Protein AF-A0AAU8LW81-F1 (afdb_monomer_lite)

Structure (mmCIF, N/CA/C/O backbone):
data_AF-A0AAU8LW81-F1
#
_entry.id   AF-A0AAU8LW81-F1
#
loop_
_atom_site.group_PDB
_atom_site.id
_atom_site.type_symbol
_atom_site.label_atom_id
_atom_site.label_alt_id
_atom_site.label_comp_id
_atom_site.label_asym_id
_atom_site.label_entity_id
_atom_site.label_seq_id
_atom_site.pdbx_PDB_ins_code
_atom_site.Cartn_x
_atom_site.Cartn_y
_atom_site.Cartn_z
_atom_site.occupancy
_atom_site.B_iso_or_equiv
_atom_site.auth_seq_id
_atom_site.auth_comp_id
_atom_site.auth_asym_id
_atom_site.auth_atom_id
_atom_site.pdbx_PDB_model_num
ATOM 1 N N . MET A 1 1 ? -68.238 6.852 12.582 1.00 59.78 1 MET A N 1
ATOM 2 C CA . MET A 1 1 ? -67.227 6.051 11.843 1.00 59.78 1 MET A CA 1
ATOM 3 C C . MET A 1 1 ? -66.221 6.887 11.043 1.00 59.78 1 MET A C 1
ATOM 5 O O . MET A 1 1 ? -65.033 6.711 11.274 1.00 59.78 1 MET A O 1
ATOM 9 N N . LYS A 1 2 ? -66.627 7.836 10.177 1.00 61.97 2 LYS A N 1
ATOM 10 C CA . LYS A 1 2 ? -65.689 8.647 9.354 1.00 61.97 2 LYS A CA 1
ATOM 11 C C . LYS A 1 2 ? -64.589 9.392 10.145 1.00 61.97 2 LYS A C 1
ATOM 13 O O . LYS A 1 2 ? -63.449 9.442 9.698 1.00 61.97 2 LYS A O 1
ATOM 18 N N . GLY A 1 3 ? -64.903 9.930 11.328 1.00 69.06 3 GLY A N 1
ATOM 19 C CA . GLY A 1 3 ? -63.935 10.670 12.156 1.00 69.06 3 GLY A CA 1
ATOM 20 C C . GLY A 1 3 ? -62.841 9.807 12.800 1.00 69.06 3 GLY A C 1
ATOM 21 O O . GLY A 1 3 ? -61.704 10.253 12.914 1.00 69.06 3 GLY A O 1
ATOM 22 N N . ILE A 1 4 ? -63.159 8.562 13.169 1.00 73.50 4 ILE A N 1
ATOM 23 C CA . ILE A 1 4 ? -62.201 7.611 13.764 1.00 73.50 4 ILE A CA 1
ATOM 24 C C . ILE A 1 4 ? -61.211 7.143 12.693 1.00 73.50 4 ILE A C 1
ATOM 26 O O . ILE A 1 4 ? -60.004 7.183 12.904 1.00 73.50 4 ILE A O 1
ATOM 30 N N . MET A 1 5 ? -61.716 6.815 11.504 1.00 71.75 5 MET A N 1
ATOM 31 C CA . MET A 1 5 ? -60.902 6.361 10.373 1.00 71.75 5 MET A CA 1
ATOM 32 C C . MET A 1 5 ? -59.905 7.434 9.901 1.00 71.75 5 MET A C 1
ATOM 34 O O . MET A 1 5 ? -58.761 7.125 9.584 1.00 71.75 5 MET A O 1
ATOM 38 N N . ARG A 1 6 ? -60.299 8.716 9.952 1.00 70.69 6 ARG A N 1
ATOM 39 C CA . ARG A 1 6 ? -59.414 9.851 9.641 1.00 70.69 6 ARG A CA 1
ATOM 40 C C . ARG A 1 6 ? -58.292 10.025 10.672 1.00 70.69 6 ARG A C 1
ATOM 42 O O . ARG A 1 6 ? -57.177 10.353 10.291 1.00 70.69 6 ARG A O 1
ATOM 49 N N . ARG A 1 7 ? -58.561 9.781 11.961 1.00 73.44 7 ARG A N 1
ATOM 50 C CA . ARG A 1 7 ? -57.539 9.848 13.025 1.00 73.44 7 ARG A CA 1
ATOM 51 C C . ARG A 1 7 ? -56.536 8.698 12.931 1.00 73.44 7 ARG A C 1
ATOM 53 O O . ARG A 1 7 ? -55.345 8.937 13.089 1.00 73.44 7 ARG A O 1
ATOM 60 N N . VAL A 1 8 ? -57.004 7.490 12.609 1.00 75.69 8 VAL A N 1
ATOM 61 C CA . VAL A 1 8 ? -56.139 6.318 12.387 1.00 75.69 8 VAL A CA 1
ATOM 62 C C . VAL A 1 8 ? -55.215 6.535 11.186 1.00 75.69 8 VAL A C 1
ATOM 64 O O . VAL A 1 8 ? -54.018 6.288 11.291 1.00 75.69 8 VAL A O 1
ATOM 67 N N . ALA A 1 9 ? -55.734 7.077 10.079 1.00 72.06 9 ALA A N 1
ATOM 68 C CA . ALA A 1 9 ? -54.925 7.372 8.895 1.00 72.06 9 ALA A CA 1
ATOM 69 C C . ALA A 1 9 ? -53.824 8.415 9.168 1.00 72.06 9 ALA A C 1
ATOM 71 O O . ALA A 1 9 ? -52.691 8.245 8.726 1.00 72.06 9 ALA A O 1
ATOM 72 N N . VAL A 1 10 ? -54.133 9.468 9.934 1.00 75.62 10 VAL A N 1
ATOM 73 C CA . VAL A 1 10 ? -53.150 10.500 10.310 1.00 75.62 10 VAL A CA 1
ATOM 74 C C . VAL A 1 10 ? -52.073 9.930 11.238 1.00 75.62 10 VAL A C 1
ATOM 76 O O . VAL A 1 10 ? -50.896 10.205 11.030 1.00 75.62 10 VAL A O 1
ATOM 79 N N . MET A 1 11 ? -52.444 9.091 12.213 1.00 74.88 11 MET A N 1
ATOM 80 C CA . MET A 1 11 ? -51.468 8.428 13.088 1.00 74.88 11 MET A CA 1
ATOM 81 C C . MET A 1 11 ? -50.553 7.468 12.322 1.00 74.88 11 MET A C 1
ATOM 83 O O . MET A 1 11 ? -49.348 7.491 12.541 1.00 74.88 11 MET A O 1
ATOM 87 N N . ALA A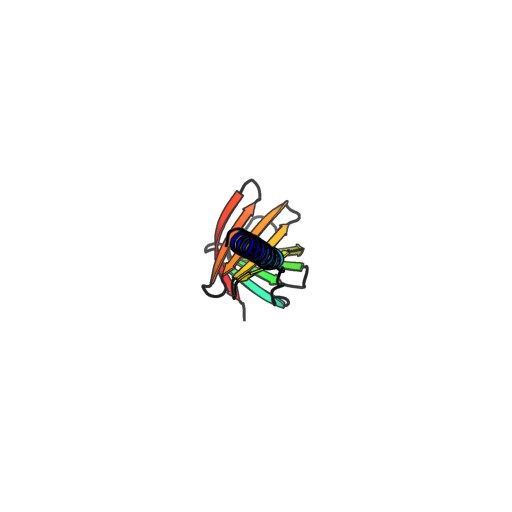 1 12 ? -51.096 6.665 11.401 1.00 74.62 12 ALA A N 1
ATOM 88 C CA . ALA A 1 12 ? -50.296 5.752 10.583 1.00 74.62 12 ALA A CA 1
ATOM 89 C C . ALA A 1 12 ? -49.288 6.506 9.697 1.00 74.62 12 ALA A C 1
ATOM 91 O O . ALA A 1 12 ? -48.141 6.088 9.566 1.00 74.62 12 ALA A O 1
ATOM 92 N N . MET A 1 13 ? -49.692 7.651 9.141 1.00 72.94 13 MET A N 1
ATOM 93 C CA . MET A 1 13 ? -48.827 8.497 8.316 1.00 72.94 13 MET A CA 1
ATOM 94 C C . MET A 1 13 ? -47.715 9.174 9.136 1.00 72.94 13 MET A C 1
ATOM 96 O O . MET A 1 13 ? -46.573 9.221 8.691 1.00 72.94 13 MET A O 1
ATOM 100 N N . LEU A 1 14 ? -48.020 9.634 10.356 1.00 68.56 14 LEU A N 1
ATOM 101 C CA . LEU A 1 14 ? -47.020 10.144 11.305 1.00 68.56 14 LEU A CA 1
ATOM 102 C C . LEU A 1 14 ? -46.025 9.058 11.731 1.00 68.56 14 LEU A C 1
ATOM 104 O O . LEU A 1 14 ? -44.830 9.328 11.796 1.00 68.56 14 LEU A O 1
ATOM 108 N N . LEU A 1 15 ? -46.493 7.828 11.965 1.00 68.88 15 LEU A N 1
ATOM 109 C CA . LEU A 1 15 ? -45.623 6.698 12.298 1.00 68.88 15 LEU A CA 1
ATOM 110 C C . LEU A 1 15 ? -44.657 6.371 11.148 1.00 68.88 15 LEU A C 1
ATOM 112 O O . LEU A 1 15 ? -43.467 6.192 11.384 1.00 68.88 15 LEU A O 1
ATOM 116 N N . LEU A 1 16 ? -45.154 6.365 9.905 1.00 67.62 16 LEU A N 1
ATOM 117 C CA . LEU A 1 16 ? -44.337 6.153 8.705 1.00 67.62 16 LEU A CA 1
ATOM 118 C C . LEU A 1 16 ? -43.263 7.244 8.548 1.00 67.62 16 LEU A C 1
ATOM 120 O O . LEU A 1 16 ? -42.100 6.921 8.312 1.00 67.62 16 LEU A O 1
ATOM 124 N N . LEU A 1 17 ? -43.626 8.514 8.760 1.00 62.06 17 LEU A N 1
ATOM 125 C CA . LEU A 1 17 ? -42.694 9.649 8.707 1.00 62.06 17 LEU A CA 1
ATOM 126 C C . LEU A 1 17 ? -41.608 9.583 9.796 1.00 62.06 17 LEU A C 1
ATOM 128 O O . LEU A 1 17 ? -40.458 9.937 9.534 1.00 62.06 17 LEU A O 1
ATOM 132 N N . LEU A 1 18 ? -41.941 9.108 11.005 1.00 60.03 18 LEU A N 1
ATOM 133 C CA . LEU A 1 18 ? -40.940 8.883 12.054 1.00 60.03 18 LEU A CA 1
ATOM 134 C C . LEU A 1 18 ? -39.973 7.752 11.677 1.00 60.03 18 LEU A C 1
ATOM 136 O O . LEU A 1 18 ? -38.767 7.910 11.849 1.00 60.03 18 LEU A O 1
ATOM 140 N N . THR A 1 19 ? -40.471 6.640 11.125 1.00 59.59 19 THR A N 1
ATOM 141 C CA . THR A 1 19 ? -39.606 5.509 10.746 1.00 59.59 19 THR A CA 1
ATOM 142 C C . THR A 1 19 ? -38.625 5.854 9.627 1.00 59.59 19 THR A C 1
ATOM 144 O O . THR A 1 19 ? -37.477 5.425 9.679 1.00 59.59 19 THR A O 1
ATOM 147 N N . THR A 1 20 ? -39.021 6.678 8.652 1.00 57.53 20 THR A N 1
ATOM 148 C CA . THR A 1 20 ? -38.118 7.103 7.571 1.00 57.53 20 THR A CA 1
ATOM 149 C C . THR A 1 20 ? -36.981 7.994 8.064 1.00 57.53 20 THR A C 1
ATOM 151 O O . THR A 1 20 ? -35.873 7.892 7.548 1.00 57.53 20 THR A O 1
ATOM 154 N N . ASN A 1 21 ? -37.225 8.835 9.075 1.00 59.53 21 ASN A N 1
ATOM 155 C CA . ASN A 1 21 ? -36.193 9.719 9.619 1.00 59.53 21 ASN A CA 1
ATOM 156 C C . ASN A 1 21 ? -35.163 8.962 10.469 1.00 59.53 21 ASN A C 1
ATOM 158 O O . ASN A 1 21 ? -33.982 9.271 10.360 1.00 59.53 21 ASN A O 1
ATOM 162 N N . LEU A 1 22 ? -35.571 7.934 11.232 1.00 58.62 22 LEU A N 1
ATOM 163 C CA . LEU A 1 22 ? -34.615 7.073 11.948 1.00 58.62 22 LEU A CA 1
ATOM 164 C C . LEU A 1 22 ? -33.689 6.312 10.985 1.00 58.62 22 LEU A C 1
ATOM 166 O O . LEU A 1 22 ? -32.491 6.237 11.226 1.00 58.62 22 LEU A O 1
ATOM 170 N N . ILE A 1 23 ? -34.227 5.794 9.875 1.00 58.97 23 ILE A N 1
ATOM 171 C CA . ILE A 1 23 ? -33.432 5.068 8.868 1.00 58.97 23 ILE A CA 1
ATOM 172 C C . ILE A 1 23 ? -32.465 6.014 8.131 1.00 58.97 23 ILE A C 1
ATOM 174 O O . ILE A 1 23 ? -31.374 5.611 7.735 1.00 58.97 23 ILE A O 1
ATOM 178 N N . ALA A 1 24 ? -32.847 7.279 7.936 1.00 57.56 24 ALA A N 1
ATOM 179 C CA . ALA A 1 24 ? -32.016 8.265 7.248 1.00 57.56 24 ALA A CA 1
ATOM 180 C C . ALA A 1 24 ? -30.862 8.805 8.116 1.00 57.56 24 ALA A C 1
ATOM 182 O O . ALA A 1 24 ? -29.815 9.166 7.581 1.00 57.56 24 ALA A O 1
ATOM 183 N N . GLU A 1 25 ? -31.029 8.865 9.440 1.00 55.75 25 GLU A N 1
ATOM 184 C CA . GLU A 1 25 ? -29.997 9.376 10.354 1.00 55.75 25 GLU A CA 1
ATOM 185 C C . GLU A 1 25 ? -28.811 8.399 10.506 1.00 55.75 25 GLU A C 1
ATOM 187 O O . GLU A 1 25 ? -27.673 8.828 10.694 1.00 55.75 25 GLU A O 1
ATOM 192 N N . GLU A 1 26 ? -29.048 7.099 10.297 1.00 53.66 26 GLU A N 1
ATOM 193 C CA . GLU A 1 26 ? -28.034 6.032 10.325 1.00 53.66 26 GLU A CA 1
ATOM 194 C C . GLU A 1 26 ? -27.094 6.007 9.101 1.00 53.66 26 GLU A C 1
ATOM 196 O O . GLU A 1 26 ? -26.095 5.290 9.104 1.00 53.66 26 GLU A O 1
ATOM 201 N N . SER A 1 27 ? -27.355 6.783 8.039 1.00 54.31 27 SER A N 1
ATOM 202 C CA . SER A 1 27 ? -26.614 6.641 6.773 1.00 54.31 27 SER A CA 1
ATOM 203 C C . SER A 1 27 ? -25.335 7.482 6.662 1.00 54.31 27 SER A C 1
ATOM 205 O O . SER A 1 27 ? -24.712 7.507 5.594 1.00 54.31 27 SER A O 1
ATOM 207 N N . LYS A 1 28 ? -24.917 8.199 7.713 1.00 57.78 28 LYS A N 1
ATOM 208 C CA . LYS A 1 28 ? -23.584 8.821 7.739 1.00 57.78 28 LYS A CA 1
ATOM 209 C C . LYS A 1 28 ? -22.562 7.745 8.083 1.00 57.78 28 LYS A C 1
ATOM 211 O O . LYS A 1 28 ? -22.247 7.545 9.248 1.00 57.78 28 LYS A O 1
ATOM 216 N N . GLY A 1 29 ? -22.071 7.051 7.057 1.00 61.00 29 GLY A N 1
ATOM 217 C CA . GLY A 1 29 ? -21.022 6.047 7.210 1.00 61.00 29 GLY A CA 1
ATOM 218 C C . GLY A 1 29 ? -19.822 6.632 7.953 1.00 61.00 29 GLY A C 1
ATOM 219 O O . GLY A 1 29 ? -19.164 7.549 7.457 1.00 61.00 29 GLY A O 1
ATOM 220 N N . GLU A 1 30 ? -19.568 6.130 9.157 1.00 67.06 30 GLU A N 1
ATOM 221 C CA . GLU A 1 30 ? -18.379 6.471 9.926 1.00 67.06 30 GLU A CA 1
ATOM 222 C C . GLU A 1 30 ? -17.150 5.935 9.182 1.00 67.06 30 GLU A C 1
ATOM 224 O O . GLU A 1 30 ? -17.112 4.771 8.774 1.00 67.06 30 GLU A O 1
ATOM 229 N N . ASN A 1 31 ? -16.147 6.788 8.958 1.00 70.19 31 ASN A N 1
ATOM 230 C CA . ASN A 1 31 ? -14.893 6.334 8.371 1.00 70.19 31 ASN A CA 1
ATOM 231 C C . ASN A 1 31 ? -14.102 5.590 9.449 1.00 70.19 31 ASN A C 1
ATOM 233 O O . ASN A 1 31 ? -13.483 6.204 10.317 1.00 70.19 31 ASN A O 1
ATOM 237 N N . ILE A 1 32 ? -14.170 4.262 9.413 1.00 81.88 32 ILE A N 1
ATOM 238 C CA . ILE A 1 32 ? -13.460 3.417 10.365 1.00 81.88 32 ILE A CA 1
ATOM 239 C C . ILE A 1 32 ? -11.982 3.380 9.966 1.00 81.88 32 ILE A C 1
ATOM 241 O O . ILE A 1 32 ? -11.613 2.782 8.948 1.00 81.88 32 ILE A O 1
ATOM 245 N N . THR A 1 33 ? -11.134 3.987 10.797 1.00 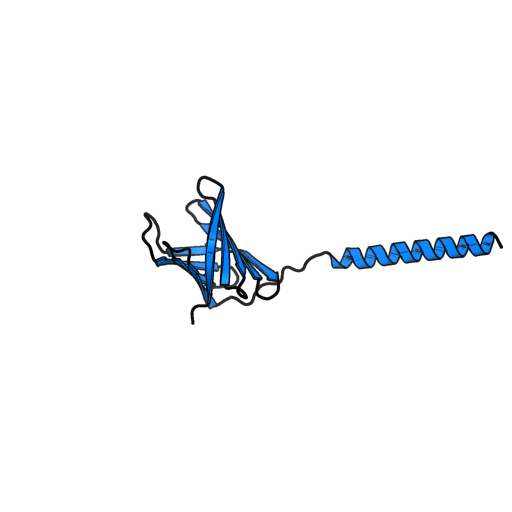82.81 33 THR A N 1
ATOM 246 C CA . THR A 1 33 ? -9.676 3.917 10.652 1.00 82.81 33 THR A CA 1
ATOM 247 C C . THR A 1 33 ? -9.206 2.473 10.850 1.00 82.81 33 THR A C 1
ATOM 249 O O . THR A 1 33 ? -9.473 1.880 11.900 1.00 82.81 33 THR A O 1
ATOM 252 N N . PRO A 1 34 ? -8.513 1.870 9.872 1.00 88.25 34 PRO A N 1
ATOM 253 C CA . PRO A 1 34 ? -8.034 0.504 10.007 1.00 88.25 34 PRO A CA 1
ATOM 254 C C . PRO A 1 34 ? -6.804 0.430 10.928 1.00 88.25 34 PRO A C 1
ATOM 256 O O . PRO A 1 34 ? -5.916 1.279 10.875 1.00 88.25 34 PRO A O 1
ATOM 259 N N . ASP A 1 35 ? -6.718 -0.618 11.749 1.00 92.69 35 ASP A N 1
ATOM 260 C CA . ASP A 1 35 ? -5.527 -0.902 12.558 1.00 92.69 35 ASP A CA 1
ATOM 261 C C . ASP A 1 35 ? -4.415 -1.475 11.666 1.00 92.69 35 ASP A C 1
ATOM 263 O O . ASP A 1 35 ? -4.325 -2.687 11.449 1.00 92.69 35 ASP A O 1
ATOM 267 N N . ILE A 1 36 ? -3.616 -0.594 11.061 1.00 96.06 36 ILE A N 1
ATOM 268 C CA . ILE A 1 36 ? -2.557 -0.972 10.111 1.00 96.06 36 ILE A CA 1
ATOM 269 C C . ILE A 1 36 ? -1.205 -0.311 10.361 1.00 96.06 36 ILE A C 1
ATOM 271 O O . ILE A 1 36 ? -0.245 -0.660 9.679 1.00 96.06 36 ILE A O 1
ATOM 275 N N . VAL A 1 37 ? -1.104 0.599 11.329 1.00 97.31 37 VAL A N 1
ATOM 276 C CA . VAL A 1 37 ? 0.158 1.279 11.650 1.00 97.31 37 VAL A CA 1
ATOM 277 C C . VAL A 1 37 ? 1.213 0.261 12.091 1.00 97.31 37 VAL A C 1
ATOM 279 O O . VAL A 1 37 ? 0.928 -0.670 12.840 1.00 97.31 37 VAL A O 1
ATOM 282 N N . GLY A 1 38 ? 2.435 0.419 11.586 1.00 97.88 38 GLY A N 1
ATOM 283 C CA . GLY A 1 38 ? 3.556 -0.489 11.822 1.00 97.88 38 GLY A CA 1
ATOM 284 C C . GLY A 1 38 ? 3.533 -1.767 10.979 1.00 97.88 38 GLY A C 1
ATOM 285 O O . GLY A 1 38 ? 4.467 -2.560 11.074 1.00 97.88 38 GLY A O 1
ATOM 286 N N . LYS A 1 39 ? 2.505 -1.988 10.147 1.00 98.12 39 LYS A N 1
ATOM 287 C CA . LYS A 1 39 ? 2.419 -3.161 9.265 1.00 98.12 39 LYS A CA 1
ATOM 288 C C . LYS A 1 39 ? 3.065 -2.876 7.911 1.00 98.12 39 LYS A C 1
ATOM 290 O O . LYS A 1 39 ? 2.908 -1.788 7.354 1.00 98.12 39 LYS A O 1
ATOM 295 N N . THR A 1 40 ? 3.723 -3.893 7.359 1.00 98.69 40 THR A N 1
ATOM 296 C CA . THR A 1 40 ? 4.255 -3.885 5.992 1.00 98.69 40 THR A CA 1
ATOM 297 C C . THR A 1 40 ? 3.499 -4.886 5.133 1.00 98.69 40 THR A C 1
ATOM 299 O O . THR A 1 40 ? 3.450 -6.077 5.442 1.00 98.69 40 THR A O 1
ATOM 302 N N . TYR A 1 41 ? 2.935 -4.414 4.027 1.00 98.62 41 TYR A N 1
ATOM 303 C CA . TYR A 1 41 ? 2.252 -5.240 3.039 1.00 98.62 41 TYR A CA 1
ATOM 304 C C . TYR A 1 41 ? 3.113 -5.380 1.791 1.00 98.62 41 TYR A C 1
ATOM 306 O O . TYR A 1 41 ? 3.626 -4.394 1.278 1.00 98.62 41 TYR A O 1
ATOM 314 N N . LEU A 1 42 ? 3.238 -6.598 1.278 1.00 98.75 42 LEU A N 1
ATOM 315 C CA . LEU A 1 42 ? 3.787 -6.842 -0.048 1.00 98.75 42 LEU A CA 1
ATOM 316 C C . LEU A 1 42 ? 2.669 -6.685 -1.079 1.00 98.75 42 LEU A C 1
ATOM 318 O O . LEU A 1 42 ? 1.673 -7.406 -1.012 1.00 98.75 42 LEU A O 1
ATOM 322 N N . PHE A 1 43 ? 2.851 -5.762 -2.018 1.00 98.62 43 PHE A N 1
ATOM 323 C CA . PHE A 1 43 ? 2.030 -5.592 -3.212 1.00 98.62 43 PHE A CA 1
ATOM 324 C C . PHE A 1 43 ? 2.765 -6.258 -4.374 1.00 98.62 43 PHE A C 1
ATOM 326 O O . PHE A 1 43 ? 3.778 -5.735 -4.830 1.00 98.62 43 PHE A O 1
ATOM 333 N N . ASP A 1 44 ? 2.293 -7.421 -4.822 1.00 98.44 44 ASP A N 1
ATOM 334 C CA . ASP A 1 44 ? 2.925 -8.223 -5.878 1.00 98.44 44 ASP A CA 1
ATOM 335 C C . ASP A 1 44 ? 2.065 -8.225 -7.149 1.00 98.44 44 ASP A C 1
ATOM 337 O O . ASP A 1 44 ? 0.945 -8.741 -7.155 1.00 98.44 44 ASP A O 1
ATOM 341 N N . TYR A 1 45 ? 2.600 -7.664 -8.231 1.00 97.62 45 TYR A N 1
ATOM 342 C CA . TYR A 1 45 ? 1.959 -7.582 -9.547 1.00 97.62 45 TYR A CA 1
ATOM 343 C C . TYR A 1 45 ? 2.544 -8.582 -10.557 1.00 97.62 45 TYR A C 1
ATOM 345 O O . TYR A 1 45 ? 2.328 -8.452 -11.760 1.00 97.62 45 TYR A O 1
ATOM 353 N N . GLY A 1 46 ? 3.308 -9.581 -10.106 1.00 96.88 46 GLY A N 1
ATOM 354 C CA . GLY A 1 46 ? 3.985 -10.532 -10.984 1.00 96.88 46 GLY A CA 1
ATOM 355 C C . GLY A 1 46 ? 5.392 -10.059 -11.328 1.00 96.88 46 GLY A C 1
ATOM 356 O O . GLY A 1 46 ? 6.340 -10.516 -10.703 1.00 96.88 46 GLY A O 1
ATOM 357 N N . GLU A 1 47 ? 5.556 -9.150 -12.285 1.00 95.62 47 GLU A N 1
ATOM 358 C CA . GLU A 1 47 ? 6.892 -8.674 -12.702 1.00 95.62 47 GLU A CA 1
ATOM 359 C C . GLU A 1 47 ? 7.509 -7.676 -11.710 1.00 95.62 47 GLU A C 1
ATOM 361 O O . GLU A 1 47 ? 8.729 -7.616 -11.544 1.00 95.62 47 GLU A O 1
ATOM 366 N N . TYR A 1 48 ? 6.658 -6.945 -10.990 1.00 95.94 48 TYR A N 1
ATOM 367 C CA . TYR A 1 48 ? 7.044 -5.933 -10.013 1.00 95.94 48 TYR A CA 1
ATOM 368 C C . TYR A 1 48 ? 6.419 -6.228 -8.659 1.00 95.94 48 TYR A C 1
ATOM 370 O O . TYR A 1 48 ? 5.280 -6.694 -8.588 1.00 95.94 48 TYR A O 1
ATOM 378 N N . ALA A 1 49 ? 7.136 -5.910 -7.584 1.00 97.81 49 ALA A N 1
ATOM 379 C CA . ALA A 1 49 ? 6.564 -5.953 -6.248 1.00 97.81 49 ALA A CA 1
ATOM 380 C C . ALA A 1 49 ? 7.118 -4.851 -5.352 1.00 97.81 49 ALA A C 1
ATOM 382 O O . ALA A 1 49 ? 8.287 -4.471 -5.469 1.00 97.81 49 ALA A O 1
ATOM 383 N N . TYR A 1 50 ? 6.276 -4.383 -4.435 1.00 98.19 50 TYR A N 1
ATOM 384 C CA . TYR A 1 50 ? 6.567 -3.277 -3.535 1.00 98.19 50 TYR A CA 1
ATOM 385 C C . TYR A 1 50 ? 6.235 -3.648 -2.095 1.00 98.19 50 TYR A C 1
ATOM 387 O O . TYR A 1 50 ? 5.171 -4.198 -1.821 1.00 98.19 50 TYR A O 1
ATOM 395 N N . ASP A 1 51 ? 7.119 -3.299 -1.172 1.00 98.62 51 ASP A N 1
ATOM 396 C CA . ASP A 1 51 ? 6.789 -3.239 0.245 1.00 98.62 51 ASP A CA 1
ATOM 397 C C . ASP A 1 51 ? 6.119 -1.900 0.532 1.00 98.62 51 ASP A C 1
ATOM 399 O O . ASP A 1 51 ? 6.692 -0.856 0.236 1.00 98.62 51 ASP A O 1
ATOM 403 N N . ILE A 1 52 ? 4.929 -1.939 1.124 1.00 98.62 52 ILE A N 1
ATOM 404 C CA . ILE A 1 52 ? 4.164 -0.779 1.580 1.00 98.62 52 ILE A CA 1
ATOM 405 C C . ILE A 1 52 ? 4.093 -0.835 3.104 1.00 98.62 52 ILE A C 1
ATOM 407 O O . ILE A 1 52 ? 3.340 -1.625 3.676 1.00 98.62 52 ILE A O 1
ATOM 411 N N . THR A 1 53 ? 4.899 -0.017 3.768 1.00 98.69 53 THR A N 1
ATOM 412 C CA . THR A 1 53 ? 4.975 0.077 5.229 1.00 98.69 53 THR A CA 1
ATOM 413 C C . THR A 1 53 ? 4.165 1.265 5.710 1.00 98.69 53 THR A C 1
ATOM 415 O O . THR A 1 53 ? 4.462 2.401 5.356 1.00 98.69 53 THR A O 1
ATOM 418 N N . ILE A 1 54 ? 3.168 1.031 6.558 1.00 98.38 54 ILE A N 1
ATOM 419 C CA . ILE A 1 54 ? 2.412 2.117 7.183 1.00 98.38 54 ILE A CA 1
ATOM 420 C C . ILE A 1 54 ? 3.209 2.638 8.380 1.00 98.38 54 ILE A C 1
ATOM 422 O O . ILE A 1 54 ? 3.239 2.010 9.437 1.00 98.38 54 ILE A O 1
ATOM 426 N N . THR A 1 55 ? 3.896 3.766 8.213 1.00 98.12 55 THR A N 1
ATOM 427 C CA . THR A 1 55 ? 4.837 4.285 9.217 1.00 98.12 55 THR A CA 1
ATOM 428 C C . THR A 1 55 ? 4.144 5.076 10.324 1.00 98.12 55 THR A C 1
ATOM 430 O O . THR A 1 55 ? 4.634 5.097 11.451 1.00 98.12 55 THR A O 1
ATOM 433 N N . SER A 1 56 ? 2.989 5.683 10.040 1.00 97.44 56 SER A N 1
ATOM 434 C CA . SER A 1 56 ? 2.143 6.353 11.034 1.00 97.44 56 SER A CA 1
ATOM 435 C C . SER A 1 56 ? 0.664 6.342 10.621 1.00 97.44 56 SER A C 1
ATOM 437 O O . SER A 1 56 ? 0.282 5.735 9.620 1.00 97.44 56 SER A O 1
ATOM 439 N N . ASP A 1 57 ? -0.185 7.042 11.371 1.00 95.62 57 ASP A N 1
ATOM 440 C CA . ASP A 1 57 ? -1.585 7.285 11.008 1.00 95.62 57 ASP A CA 1
ATOM 441 C C . ASP A 1 57 ? -1.736 8.089 9.703 1.00 95.62 57 ASP A C 1
ATOM 443 O O . ASP A 1 57 ? -2.781 8.016 9.060 1.00 95.62 57 ASP A O 1
ATOM 447 N N . LYS A 1 58 ? -0.699 8.830 9.289 1.00 95.56 58 LYS A N 1
ATOM 448 C CA . LYS A 1 58 ? -0.750 9.751 8.140 1.00 95.56 58 LYS A CA 1
ATOM 449 C C . LYS A 1 58 ? 0.315 9.517 7.083 1.00 95.56 58 LYS A C 1
ATOM 451 O O . LYS A 1 58 ? 0.229 10.125 6.020 1.00 95.56 58 LYS A O 1
ATOM 456 N N . SER A 1 59 ? 1.301 8.662 7.341 1.00 98.06 59 SER A N 1
ATOM 457 C CA . SER A 1 59 ? 2.409 8.393 6.422 1.00 98.06 59 SER A CA 1
ATOM 458 C C . SER A 1 59 ? 2.568 6.910 6.109 1.00 98.06 59 SER A C 1
ATOM 460 O O . SER A 1 59 ? 2.382 6.047 6.971 1.00 98.06 59 SER A O 1
ATOM 462 N N . LEU A 1 60 ? 2.981 6.636 4.875 1.00 98.44 60 LEU A N 1
ATOM 463 C CA . LEU A 1 60 ? 3.507 5.347 4.450 1.00 98.44 60 LEU A CA 1
ATOM 464 C C . LEU A 1 60 ? 4.895 5.515 3.834 1.00 98.44 60 LEU A C 1
ATOM 466 O O . LEU A 1 60 ? 5.242 6.592 3.353 1.00 98.44 60 LEU A O 1
ATOM 470 N N . HIS A 1 61 ? 5.647 4.424 3.831 1.00 98.62 61 HIS A N 1
ATOM 471 C CA . HIS A 1 61 ? 6.894 4.254 3.105 1.00 98.62 61 HIS A CA 1
ATOM 472 C C . HIS A 1 61 ? 6.715 3.121 2.097 1.00 98.62 61 HIS A C 1
ATOM 474 O O . HIS A 1 61 ? 6.278 2.030 2.474 1.00 98.62 61 HIS A O 1
ATOM 480 N N . TRP A 1 62 ? 7.068 3.347 0.837 1.00 98.19 62 TRP A N 1
ATOM 481 C CA . TRP A 1 62 ? 7.065 2.315 -0.191 1.00 98.19 62 TRP A CA 1
ATOM 482 C C . TRP A 1 62 ? 8.485 1.998 -0.658 1.00 98.19 62 TRP A C 1
ATOM 484 O O . TRP A 1 62 ? 9.382 2.845 -0.646 1.00 98.19 62 TRP A O 1
ATOM 494 N N . LYS A 1 63 ? 8.702 0.750 -1.077 1.00 97.75 63 LYS A N 1
ATOM 495 C CA . LYS A 1 63 ? 9.985 0.284 -1.603 1.00 97.75 63 LYS A CA 1
ATOM 496 C C . LYS A 1 63 ? 9.788 -0.795 -2.656 1.00 97.75 63 LYS A C 1
ATOM 498 O O . LYS A 1 63 ? 9.166 -1.813 -2.376 1.00 97.75 63 LYS A O 1
ATOM 503 N N . LEU A 1 64 ? 10.373 -0.614 -3.834 1.00 97.25 64 LEU A N 1
ATOM 504 C CA . LEU A 1 64 ? 10.468 -1.646 -4.862 1.00 97.25 64 LEU A CA 1
ATOM 505 C C . LEU A 1 64 ? 11.362 -2.789 -4.355 1.00 97.25 64 LEU A C 1
ATOM 507 O O . LEU A 1 64 ? 12.514 -2.572 -3.974 1.00 97.25 64 LEU A O 1
ATOM 511 N N . VAL A 1 65 ? 10.831 -4.010 -4.344 1.00 97.44 65 VAL A N 1
ATOM 512 C CA . VAL A 1 65 ? 11.527 -5.221 -3.869 1.00 97.44 65 VAL A CA 1
ATOM 513 C C . VAL A 1 65 ? 11.648 -6.313 -4.932 1.00 97.44 65 VAL A C 1
ATOM 515 O O . VAL A 1 65 ? 12.381 -7.280 -4.731 1.00 97.44 65 VAL A O 1
ATOM 518 N N . LYS A 1 66 ? 10.959 -6.166 -6.068 1.00 97.00 66 LYS A N 1
ATOM 519 C CA . LYS A 1 66 ? 11.063 -7.047 -7.237 1.00 97.00 66 LYS A CA 1
ATOM 520 C C . LYS A 1 66 ? 10.873 -6.238 -8.516 1.00 97.00 66 LYS A C 1
ATOM 522 O O . LYS A 1 66 ? 10.019 -5.358 -8.549 1.00 97.00 66 LYS A O 1
ATOM 527 N N . GLY A 1 67 ? 11.621 -6.594 -9.557 1.00 94.69 67 GLY A N 1
ATOM 528 C CA . GLY A 1 67 ? 11.630 -5.889 -10.837 1.00 94.69 67 GLY A CA 1
ATOM 529 C C . GLY A 1 67 ? 12.630 -4.732 -10.850 1.00 94.69 67 GLY A C 1
ATOM 530 O O . GLY A 1 67 ? 13.358 -4.511 -9.883 1.00 94.69 67 GLY A O 1
ATOM 531 N N . SER A 1 68 ? 12.682 -4.009 -11.966 1.00 90.12 68 SER A N 1
ATOM 532 C CA . SER A 1 68 ? 13.530 -2.826 -12.142 1.00 90.12 68 SER A CA 1
ATOM 533 C C . SER A 1 68 ? 12.726 -1.725 -12.816 1.00 90.12 68 SER A C 1
ATOM 535 O O . SER A 1 68 ? 12.054 -1.981 -13.814 1.00 90.12 68 SER A O 1
ATOM 537 N N . PHE A 1 69 ? 12.794 -0.516 -12.275 1.00 82.06 69 PHE A N 1
ATOM 538 C CA . PHE A 1 69 ? 12.088 0.646 -12.795 1.00 82.06 69 PHE A CA 1
ATOM 539 C C . PHE A 1 69 ? 13.071 1.806 -12.941 1.00 82.06 69 PHE A C 1
ATOM 541 O O . PHE A 1 69 ? 13.895 2.031 -12.053 1.00 82.06 69 PHE A O 1
ATOM 548 N N . GLU A 1 70 ? 12.997 2.536 -14.052 1.00 80.50 70 GLU A N 1
ATOM 549 C CA . GLU A 1 70 ? 13.765 3.769 -14.219 1.00 80.50 70 GLU A CA 1
ATOM 550 C C . GLU A 1 70 ? 13.105 4.881 -13.400 1.00 80.50 70 GLU A C 1
ATOM 552 O O . GLU A 1 70 ? 12.118 5.485 -13.807 1.00 80.50 70 GLU A O 1
ATOM 557 N N . GLY A 1 71 ? 13.628 5.114 -12.198 1.00 83.06 71 GLY A N 1
ATOM 558 C CA . GLY A 1 71 ? 13.107 6.115 -11.277 1.00 83.06 71 GLY A CA 1
ATOM 559 C C . GLY A 1 71 ? 13.393 5.764 -9.820 1.00 83.06 71 GLY A C 1
ATOM 560 O O . GLY A 1 71 ? 14.182 4.856 -9.538 1.00 83.06 71 GLY A O 1
ATOM 561 N N . PRO A 1 72 ? 12.772 6.484 -8.873 1.00 86.62 72 PRO A N 1
ATOM 562 C CA . PRO A 1 72 ? 12.911 6.178 -7.460 1.00 86.62 72 PRO A CA 1
ATOM 563 C C . PRO A 1 72 ? 12.420 4.757 -7.161 1.00 86.62 72 PRO A C 1
ATOM 565 O O . PRO A 1 72 ? 11.339 4.348 -7.576 1.00 86.62 72 PRO A O 1
ATOM 568 N N . SER A 1 73 ? 13.217 3.998 -6.413 1.00 93.94 73 SER A N 1
ATOM 569 C CA . SER A 1 73 ? 12.858 2.653 -5.953 1.00 93.94 73 SER A CA 1
ATOM 570 C C . SER A 1 73 ? 12.296 2.653 -4.530 1.00 93.94 73 SER A C 1
ATOM 572 O O . SER A 1 73 ? 12.100 1.588 -3.947 1.00 93.94 73 SER A O 1
ATOM 574 N N . THR A 1 74 ? 12.121 3.828 -3.927 1.00 96.38 74 THR A N 1
ATOM 575 C CA . THR A 1 74 ? 11.614 4.003 -2.567 1.00 96.38 74 THR A CA 1
ATOM 576 C C . THR A 1 74 ? 11.137 5.437 -2.348 1.00 96.38 74 THR A C 1
ATOM 578 O O . THR A 1 74 ? 11.653 6.353 -2.992 1.00 96.38 74 THR A O 1
ATOM 581 N N . GLY A 1 75 ? 10.192 5.634 -1.432 1.00 96.75 75 GLY A N 1
ATOM 582 C CA . GLY A 1 75 ? 9.700 6.958 -1.073 1.00 96.75 75 GLY A CA 1
ATOM 583 C C . GLY A 1 75 ? 8.791 6.948 0.149 1.00 96.75 75 GLY A C 1
ATOM 584 O O . GLY A 1 75 ? 8.265 5.908 0.547 1.00 96.75 75 GLY A O 1
ATOM 585 N N . ASP A 1 76 ? 8.610 8.129 0.731 1.00 98.19 76 ASP A N 1
ATOM 586 C CA . ASP A 1 76 ? 7.715 8.384 1.854 1.00 98.19 76 ASP A CA 1
ATOM 587 C C . ASP A 1 76 ? 6.613 9.340 1.408 1.00 98.19 76 ASP A C 1
ATOM 589 O O . ASP A 1 76 ? 6.884 10.379 0.802 1.00 98.19 76 ASP A O 1
ATOM 593 N N . ASN A 1 77 ? 5.360 9.002 1.707 1.00 98.44 77 ASN A N 1
ATOM 594 C CA . ASN A 1 77 ? 4.217 9.785 1.253 1.00 98.44 77 ASN A CA 1
ATOM 595 C C . ASN A 1 77 ? 3.133 9.884 2.327 1.00 98.44 77 ASN A C 1
ATOM 597 O O . ASN A 1 77 ? 2.853 8.904 3.028 1.00 98.44 77 ASN A O 1
ATOM 601 N N . PRO A 1 78 ? 2.455 11.043 2.426 1.00 98.19 78 PRO A N 1
ATOM 602 C CA . PRO A 1 78 ? 1.158 11.102 3.067 1.00 98.19 78 PRO A CA 1
ATOM 603 C C . PRO A 1 78 ? 0.181 10.154 2.373 1.00 98.19 78 PRO A C 1
ATOM 605 O O . PRO A 1 78 ? 0.195 10.027 1.145 1.00 98.19 78 PRO A O 1
ATOM 608 N N . TYR A 1 79 ? -0.695 9.525 3.148 1.00 98.12 79 TYR A N 1
ATOM 609 C CA . TYR A 1 79 ? -1.700 8.615 2.609 1.00 98.12 79 TYR A CA 1
ATOM 610 C C . TYR A 1 79 ? -3.067 8.827 3.254 1.00 98.12 79 TYR A C 1
ATOM 612 O O . TYR A 1 79 ? -3.201 9.444 4.310 1.00 98.12 79 TYR A O 1
ATOM 620 N N . LEU A 1 80 ? -4.088 8.301 2.589 1.00 96.81 80 LEU A N 1
ATOM 621 C CA . LEU A 1 80 ? -5.430 8.137 3.129 1.00 96.81 80 LEU A CA 1
ATOM 622 C C . LEU A 1 80 ? -5.708 6.650 3.288 1.00 96.81 80 LEU A C 1
ATOM 624 O O . LEU A 1 80 ? -5.260 5.846 2.466 1.00 96.81 80 LEU A O 1
ATOM 628 N N . SER A 1 81 ? -6.489 6.295 4.303 1.00 96.19 81 SER A N 1
ATOM 629 C CA . SER A 1 81 ? -7.001 4.941 4.464 1.00 96.19 81 SER A CA 1
ATOM 630 C C . SER A 1 81 ? -8.438 4.920 4.945 1.00 96.19 81 SER A C 1
ATOM 632 O O . SER A 1 81 ? -8.935 5.875 5.541 1.00 96.19 81 SER A O 1
ATOM 634 N N . SER A 1 82 ? -9.128 3.827 4.644 1.00 95.06 82 SER A N 1
ATOM 635 C CA . SER A 1 82 ? -10.465 3.546 5.162 1.00 95.06 82 SER A CA 1
ATOM 636 C C . SER A 1 82 ? -10.682 2.040 5.199 1.00 95.06 82 SER A 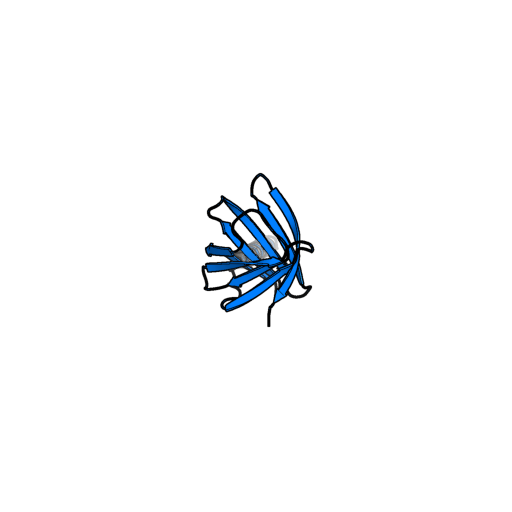C 1
ATOM 638 O O . SER A 1 82 ? -10.276 1.322 4.280 1.00 95.06 82 SER A O 1
ATOM 640 N N . LYS A 1 83 ? -11.347 1.543 6.240 1.00 94.88 83 LYS A N 1
ATOM 641 C CA . LYS A 1 83 ? -11.876 0.179 6.237 1.00 94.88 83 LYS A CA 1
ATOM 642 C C . LYS A 1 83 ? -13.177 0.161 5.430 1.00 94.88 83 LYS A C 1
ATOM 644 O O . LYS A 1 83 ? -14.133 0.834 5.798 1.00 94.88 83 LYS A O 1
ATOM 649 N N . ILE A 1 84 ? -13.209 -0.603 4.338 1.00 93.88 84 ILE A N 1
ATOM 650 C CA . ILE A 1 84 ? -14.415 -0.774 3.507 1.00 93.88 84 ILE A CA 1
ATOM 651 C C . ILE A 1 84 ? -15.316 -1.855 4.114 1.00 93.88 84 ILE A C 1
ATOM 653 O O . ILE A 1 84 ? -16.529 -1.691 4.195 1.00 93.88 84 ILE A O 1
ATOM 657 N N . ALA A 1 85 ? -14.712 -2.968 4.529 1.00 94.25 85 ALA A N 1
ATOM 658 C CA . ALA A 1 85 ? -15.374 -4.094 5.177 1.00 94.25 85 ALA A CA 1
ATOM 659 C C . ALA A 1 85 ? -14.366 -4.845 6.060 1.00 94.25 85 ALA A C 1
ATOM 661 O O . ALA A 1 85 ? -13.175 -4.518 6.093 1.00 94.25 85 ALA A O 1
ATOM 662 N N . ASP A 1 86 ? -14.817 -5.869 6.780 1.00 92.94 86 ASP A N 1
ATOM 663 C CA . ASP A 1 86 ? -13.908 -6.754 7.509 1.00 92.94 86 ASP A CA 1
ATOM 664 C C . ASP A 1 86 ? -12.902 -7.411 6.552 1.00 92.94 86 ASP A C 1
ATOM 666 O O . ASP A 1 86 ? -13.266 -8.087 5.591 1.00 92.94 86 ASP A O 1
ATOM 670 N N . GLY A 1 87 ? -11.614 -7.156 6.796 1.00 95.06 87 GLY A N 1
ATOM 671 C CA . GLY A 1 87 ? -10.517 -7.624 5.949 1.00 95.06 87 GLY A CA 1
ATOM 672 C C . GLY A 1 87 ? -10.407 -6.936 4.584 1.00 95.06 87 GLY A C 1
ATOM 673 O O . GLY A 1 87 ? -9.556 -7.337 3.800 1.00 95.06 87 GLY A O 1
ATOM 674 N N . VAL A 1 88 ? -11.198 -5.895 4.292 1.00 97.69 88 VAL A N 1
ATOM 675 C CA . VAL A 1 88 ? -11.102 -5.131 3.036 1.00 97.69 88 VAL A CA 1
ATOM 676 C C . VAL A 1 88 ? -10.766 -3.675 3.327 1.00 97.69 88 VAL A C 1
ATOM 678 O O . VAL A 1 88 ? -11.535 -2.958 3.971 1.00 97.69 88 VAL A O 1
ATOM 681 N N . LEU A 1 89 ? -9.613 -3.234 2.833 1.00 97.38 89 LEU A N 1
ATOM 682 C CA . LEU A 1 89 ? -9.058 -1.911 3.096 1.00 97.38 89 LEU A CA 1
ATOM 683 C C . LEU A 1 89 ? -8.911 -1.106 1.812 1.00 97.38 89 LEU A C 1
ATOM 685 O O . LEU A 1 89 ? -8.569 -1.643 0.761 1.00 97.38 89 LEU A O 1
ATOM 689 N N . PHE A 1 90 ? -9.105 0.199 1.932 1.00 97.94 90 PHE A N 1
ATOM 690 C CA . PHE A 1 90 ? -8.690 1.177 0.943 1.00 97.94 90 PHE A CA 1
ATOM 691 C C . PHE A 1 90 ? -7.453 1.916 1.445 1.00 97.94 90 PHE A C 1
ATOM 693 O O . PHE A 1 90 ? -7.464 2.386 2.585 1.00 97.94 90 PHE A O 1
ATOM 700 N N . ILE A 1 91 ? -6.431 2.067 0.597 1.00 98.19 91 ILE A N 1
ATOM 701 C CA . ILE A 1 91 ? -5.346 3.033 0.812 1.00 98.19 91 ILE A CA 1
ATOM 702 C C . ILE A 1 91 ? -5.042 3.815 -0.466 1.00 98.19 91 ILE A C 1
ATOM 704 O O . ILE A 1 91 ? -5.044 3.256 -1.566 1.00 98.19 91 ILE A O 1
ATOM 708 N N . SER A 1 92 ? -4.716 5.097 -0.334 1.00 98.31 92 SER A N 1
ATOM 709 C CA . SER A 1 92 ? -4.283 5.915 -1.469 1.00 98.31 92 SER A CA 1
ATOM 710 C C . SER A 1 92 ? -3.195 6.904 -1.102 1.00 98.31 92 SER A C 1
ATOM 712 O O . SER A 1 92 ? -3.234 7.471 -0.012 1.00 98.31 92 SER A O 1
ATOM 714 N N . TRP A 1 93 ? -2.290 7.178 -2.034 1.00 98.38 93 TRP A N 1
ATOM 715 C CA . TRP A 1 93 ? -1.282 8.227 -1.894 1.00 98.38 93 TRP A CA 1
ATOM 716 C C . TRP A 1 93 ? -0.996 8.897 -3.237 1.00 98.38 93 TRP A C 1
ATOM 718 O O . TRP A 1 93 ? -1.370 8.399 -4.303 1.00 98.38 93 TRP A O 1
ATOM 728 N N . LYS A 1 94 ? -0.329 10.048 -3.152 1.00 97.19 94 LYS A N 1
ATOM 729 C CA . LYS A 1 94 ? 0.211 10.792 -4.286 1.00 97.19 94 LYS A CA 1
ATOM 730 C C . LYS A 1 94 ? 1.703 11.010 -4.073 1.00 97.19 94 LYS A C 1
ATOM 732 O O . LYS A 1 94 ? 2.112 11.488 -3.015 1.00 97.19 94 LYS A O 1
ATOM 737 N N . GLU A 1 95 ? 2.488 10.685 -5.085 1.00 94.88 95 GLU A N 1
ATOM 738 C CA . GLU A 1 95 ? 3.925 10.926 -5.128 1.00 94.88 95 GLU A CA 1
ATOM 739 C C . GLU A 1 95 ? 4.251 12.349 -5.590 1.00 94.88 95 GLU A C 1
ATOM 741 O O . GLU A 1 95 ? 3.456 12.998 -6.277 1.00 94.88 95 GLU A O 1
ATOM 746 N N . GLU A 1 96 ? 5.445 12.837 -5.240 1.00 90.88 96 GLU A N 1
ATOM 747 C CA . GLU A 1 96 ? 5.943 14.145 -5.695 1.00 90.88 96 GLU A CA 1
ATOM 748 C C . GLU A 1 96 ? 6.039 14.226 -7.225 1.00 90.88 96 GLU A C 1
ATOM 750 O O . GLU A 1 96 ? 5.796 15.283 -7.804 1.00 90.88 96 GLU A O 1
ATOM 755 N N . SER A 1 97 ? 6.302 13.089 -7.879 1.00 89.75 97 SER A N 1
ATOM 756 C CA . SER A 1 97 ? 6.291 12.916 -9.338 1.00 89.75 97 SER A CA 1
ATOM 757 C C . SER A 1 97 ? 4.922 13.187 -9.978 1.00 89.75 97 SER A C 1
ATOM 759 O O . SER A 1 97 ? 4.833 13.348 -11.191 1.00 89.75 97 SER A O 1
ATOM 761 N N . GLY A 1 98 ? 3.848 13.225 -9.182 1.00 92.25 98 GLY A N 1
ATOM 762 C CA . GLY A 1 98 ? 2.469 13.364 -9.644 1.00 92.25 98 GLY A CA 1
ATOM 763 C C . GLY A 1 98 ? 1.709 12.043 -9.763 1.00 92.25 98 GLY A C 1
ATOM 764 O O . GLY A 1 98 ? 0.481 12.085 -9.887 1.00 92.25 98 GLY A O 1
ATOM 765 N N . TYR A 1 99 ? 2.401 10.903 -9.652 1.00 93.94 99 TYR A N 1
ATOM 766 C CA . TYR A 1 99 ? 1.792 9.574 -9.681 1.00 93.94 99 TYR A CA 1
ATOM 767 C C . TYR A 1 99 ? 0.826 9.411 -8.506 1.00 93.94 99 TYR A C 1
ATOM 769 O O . TYR A 1 99 ? 1.127 9.782 -7.371 1.00 93.94 99 TYR A O 1
ATOM 777 N N . GLN A 1 100 ? -0.358 8.877 -8.775 1.00 97.25 100 GLN A N 1
ATOM 778 C CA . GLN A 1 100 ? -1.407 8.666 -7.781 1.00 97.25 100 GLN A CA 1
ATOM 779 C C . GLN A 1 100 ? -1.855 7.215 -7.806 1.00 97.25 100 GLN A C 1
ATOM 781 O O . GLN A 1 100 ? -2.065 6.646 -8.877 1.00 97.25 100 GLN A O 1
ATOM 786 N N . PHE A 1 101 ? -2.052 6.643 -6.623 1.00 97.94 101 PHE A N 1
ATOM 787 C CA . PHE A 1 101 ? -2.425 5.244 -6.466 1.00 97.94 101 PHE A CA 1
ATOM 788 C C . PHE A 1 101 ? -3.629 5.123 -5.546 1.00 97.94 101 PHE A C 1
ATOM 790 O O . PHE A 1 101 ? -3.647 5.701 -4.461 1.00 97.94 101 PHE A O 1
ATOM 797 N N . TYR A 1 102 ? -4.616 4.339 -5.969 1.00 98.38 102 TYR A N 1
ATOM 798 C CA . TYR A 1 102 ? -5.831 4.042 -5.217 1.00 98.38 102 TYR A CA 1
ATOM 799 C C . TYR A 1 102 ? -5.993 2.530 -5.142 1.00 98.38 102 TYR A C 1
ATOM 801 O O . TYR A 1 102 ? -6.231 1.869 -6.154 1.00 98.38 102 TYR A O 1
ATOM 809 N N . ASN A 1 103 ? -5.835 1.977 -3.947 1.00 98.56 103 ASN A N 1
ATOM 810 C CA . ASN A 1 103 ? -5.627 0.553 -3.746 1.00 98.56 103 ASN A CA 1
ATOM 811 C C . ASN A 1 103 ? -6.757 -0.013 -2.903 1.00 98.56 103 ASN A C 1
ATOM 813 O O . ASN A 1 103 ? -7.023 0.483 -1.809 1.00 98.56 103 ASN A O 1
ATOM 817 N N . VAL A 1 104 ? -7.377 -1.079 -3.394 1.00 98.56 104 VAL A N 1
ATOM 818 C CA . VAL A 1 104 ? -8.288 -1.919 -2.621 1.00 98.56 104 VAL A CA 1
ATOM 819 C C . VAL A 1 104 ? -7.563 -3.218 -2.304 1.00 98.56 104 VAL A C 1
ATOM 821 O O . VAL A 1 104 ? -7.181 -3.967 -3.204 1.00 98.56 104 VAL A O 1
ATOM 824 N N . MET A 1 105 ? -7.361 -3.459 -1.014 1.00 98.56 105 MET A N 1
ATOM 825 C CA . MET A 1 105 ? -6.699 -4.630 -0.456 1.00 98.56 105 MET A CA 1
ATOM 826 C C . MET A 1 105 ? -7.757 -5.535 0.170 1.00 98.56 105 MET A C 1
ATOM 828 O O . MET A 1 105 ? -8.303 -5.205 1.221 1.00 98.56 105 MET A O 1
ATOM 832 N N . ASP A 1 106 ? -8.030 -6.683 -0.440 1.00 98.38 106 ASP A N 1
ATOM 833 C CA . ASP A 1 106 ? -8.811 -7.746 0.190 1.00 98.38 106 ASP A CA 1
ATOM 834 C C . ASP A 1 106 ? -7.844 -8.714 0.880 1.00 98.38 106 ASP A C 1
ATOM 836 O O . ASP A 1 106 ? -7.269 -9.608 0.259 1.00 98.38 106 ASP A O 1
ATOM 840 N N . LEU A 1 107 ? -7.644 -8.504 2.180 1.00 97.38 107 LEU A N 1
ATOM 841 C CA . LEU A 1 107 ? -6.757 -9.292 3.032 1.00 97.38 107 LEU A CA 1
ATOM 842 C C . LEU A 1 107 ? -7.302 -10.696 3.315 1.00 97.38 107 LEU A C 1
ATOM 844 O O . LEU A 1 107 ? -6.530 -11.569 3.704 1.00 97.38 107 LEU A O 1
ATOM 848 N N . ASN A 1 108 ? -8.602 -10.931 3.106 1.00 97.25 108 ASN A N 1
ATOM 849 C CA . ASN A 1 108 ? -9.197 -12.256 3.273 1.00 97.25 108 ASN A CA 1
ATOM 850 C C . ASN A 1 108 ? -8.809 -13.174 2.110 1.00 97.25 108 ASN A C 1
ATOM 852 O O . ASN A 1 108 ? -8.559 -14.362 2.306 1.00 97.25 108 ASN A O 1
ATOM 856 N N . THR A 1 109 ? -8.766 -12.624 0.892 1.00 98.31 109 THR A N 1
ATOM 857 C CA . THR A 1 109 ? -8.451 -13.387 -0.328 1.00 98.31 109 THR A CA 1
ATOM 858 C C . THR A 1 109 ? -7.037 -13.150 -0.857 1.00 98.31 109 THR A C 1
ATOM 860 O O . THR A 1 109 ? -6.588 -13.864 -1.754 1.00 98.31 109 THR A O 1
ATOM 863 N N . GLY A 1 110 ? -6.330 -12.158 -0.316 1.00 98.44 110 GLY A N 1
ATOM 864 C CA . GLY A 1 110 ? -5.022 -11.716 -0.789 1.00 98.44 110 GLY A CA 1
ATOM 865 C C . GLY A 1 110 ? -5.073 -10.998 -2.138 1.00 98.44 110 GLY A C 1
ATOM 866 O O . GLY A 1 110 ? -4.055 -10.938 -2.825 1.00 98.44 110 GLY A O 1
ATOM 867 N N . LYS A 1 111 ? -6.234 -10.481 -2.558 1.00 98.75 111 LYS A N 1
ATOM 868 C CA . LYS A 1 111 ? -6.386 -9.754 -3.828 1.00 98.75 111 LYS A CA 1
ATOM 869 C C . LYS A 1 111 ? -6.068 -8.274 -3.657 1.00 98.75 111 LYS A C 1
ATOM 871 O O . LYS A 1 111 ? -6.496 -7.641 -2.695 1.00 98.75 111 LYS A O 1
ATOM 876 N N . LEU A 1 112 ? -5.368 -7.723 -4.642 1.00 98.81 112 LEU A N 1
ATOM 877 C CA . LEU A 1 112 ? -5.071 -6.301 -4.749 1.00 98.81 112 LEU A CA 1
ATOM 878 C C . LEU A 1 112 ? -5.632 -5.757 -6.061 1.00 98.81 112 LEU A C 1
ATOM 880 O O . LEU A 1 112 ? -5.465 -6.359 -7.124 1.00 98.81 112 LEU A O 1
ATOM 884 N N . THR A 1 113 ? -6.288 -4.607 -5.991 1.00 98.69 113 THR A N 1
ATOM 885 C CA . THR A 1 113 ? -6.672 -3.824 -7.168 1.00 98.69 113 THR A CA 1
ATOM 886 C C . THR A 1 113 ? -6.170 -2.406 -6.994 1.00 98.69 113 THR A C 1
ATOM 888 O O . THR A 1 113 ? -6.576 -1.723 -6.055 1.00 98.69 113 THR A O 1
ATOM 891 N N . THR A 1 114 ? -5.329 -1.959 -7.919 1.00 98.50 114 THR A N 1
ATOM 892 C CA . THR A 1 114 ? -4.733 -0.626 -7.888 1.00 98.50 114 THR A CA 1
ATOM 893 C C . THR A 1 114 ? -5.145 0.147 -9.118 1.00 98.50 114 THR A C 1
ATOM 895 O O . THR A 1 114 ? -4.810 -0.226 -10.239 1.00 98.50 114 THR A O 1
ATOM 898 N N . HIS A 1 115 ? -5.852 1.249 -8.908 1.00 98.12 115 HIS A N 1
ATOM 899 C CA . HIS A 1 115 ? -6.040 2.255 -9.940 1.00 98.12 115 HIS A CA 1
ATOM 900 C C . HIS A 1 115 ? -4.853 3.211 -9.850 1.00 98.12 115 HIS A C 1
ATOM 902 O O . HIS A 1 115 ? -4.623 3.796 -8.791 1.00 98.12 115 HIS A O 1
ATOM 908 N N . 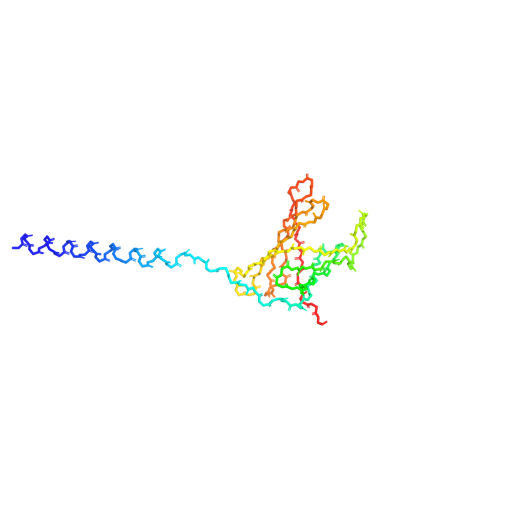ALA A 1 116 ? -4.088 3.336 -10.928 1.00 96.00 116 ALA A N 1
ATOM 909 C CA . ALA A 1 116 ? -2.930 4.218 -10.991 1.00 96.00 116 ALA A CA 1
ATOM 910 C C . ALA A 1 116 ? -3.179 5.341 -11.999 1.00 96.00 116 ALA A C 1
ATOM 912 O O . ALA A 1 116 ? -3.710 5.096 -13.085 1.00 96.00 116 ALA A O 1
ATOM 913 N N . ASN A 1 117 ? -2.791 6.560 -11.633 1.00 95.75 117 ASN A N 1
ATOM 914 C CA . ASN A 1 117 ? -2.836 7.728 -12.499 1.00 95.75 117 ASN A CA 1
ATOM 915 C C . ASN A 1 117 ? -1.457 8.386 -12.553 1.00 95.75 117 ASN A C 1
ATOM 917 O O . ASN A 1 117 ? -1.021 8.987 -11.571 1.00 95.75 117 ASN A O 1
ATOM 921 N N . ALA A 1 118 ? -0.795 8.248 -13.696 1.00 87.06 118 ALA A N 1
ATOM 922 C CA . ALA A 1 118 ? 0.494 8.864 -13.996 1.00 87.06 118 ALA A CA 1
ATOM 923 C C . ALA A 1 118 ? 0.338 9.800 -15.199 1.00 87.06 118 ALA A C 1
ATOM 925 O O . ALA A 1 118 ? 0.234 11.010 -15.033 1.00 87.06 118 ALA A O 1
ATOM 926 N N . ASP A 1 119 ? 0.162 9.200 -16.377 1.00 87.06 119 ASP A N 1
ATOM 927 C CA . ASP A 1 119 ? -0.111 9.874 -17.655 1.00 87.06 119 ASP A CA 1
ATOM 928 C C . ASP A 1 119 ? -1.498 9.493 -18.212 1.00 87.06 119 ASP A C 1
ATOM 930 O O . ASP A 1 119 ? -1.779 9.580 -19.407 1.00 87.06 119 ASP A O 1
ATOM 934 N N . GLY A 1 120 ? -2.372 9.005 -17.329 1.00 91.56 120 GLY A N 1
ATOM 935 C CA . GLY A 1 120 ? -3.655 8.396 -17.657 1.00 91.56 120 GLY A CA 1
ATOM 936 C C . GLY A 1 120 ? -4.060 7.347 -16.624 1.00 91.56 120 GLY A C 1
ATOM 937 O O . GLY A 1 120 ? -3.231 6.836 -15.869 1.00 91.56 120 GLY A O 1
ATOM 938 N N . MET A 1 121 ? -5.355 7.025 -16.591 1.00 94.19 121 MET A N 1
ATOM 939 C CA . MET A 1 121 ? -5.901 6.024 -15.674 1.00 94.19 121 MET A CA 1
ATOM 940 C C . MET A 1 121 ? -5.600 4.609 -16.171 1.00 94.19 121 MET A C 1
ATOM 942 O O . MET A 1 121 ? -5.944 4.249 -17.296 1.00 94.19 121 MET A O 1
ATOM 946 N N . SER A 1 122 ? -5.025 3.788 -15.298 1.00 95.50 122 SER A N 1
ATOM 947 C CA . SER A 1 122 ? -4.786 2.361 -15.522 1.00 95.50 122 SER A CA 1
ATOM 948 C C . SER A 1 122 ? -5.252 1.539 -14.322 1.00 95.50 122 SER A C 1
ATOM 950 O O . SER A 1 122 ? -5.417 2.068 -13.219 1.00 95.50 122 SER A O 1
ATOM 952 N N . VAL A 1 123 ? -5.481 0.242 -14.541 1.00 97.31 123 VAL A N 1
ATOM 953 C CA . VAL A 1 123 ? -5.844 -0.706 -13.483 1.00 97.31 123 VAL A CA 1
ATOM 954 C C . VAL A 1 123 ? -4.834 -1.842 -13.463 1.00 97.31 123 VAL A C 1
ATOM 956 O O . VAL A 1 123 ? -4.694 -2.570 -14.442 1.00 97.31 123 VAL A O 1
ATOM 959 N N . ASN A 1 124 ? -4.171 -2.004 -12.322 1.00 96.19 124 ASN A N 1
ATOM 960 C CA . ASN A 1 124 ? -3.204 -3.059 -12.062 1.00 96.19 124 ASN A CA 1
ATOM 961 C C . ASN A 1 124 ? -3.795 -4.040 -11.049 1.00 96.19 124 ASN A C 1
ATOM 963 O O . ASN A 1 124 ? -4.104 -3.682 -9.909 1.00 96.19 124 ASN A O 1
ATOM 967 N N . MET A 1 125 ? -3.963 -5.287 -11.478 1.00 98.25 125 MET A N 1
ATOM 968 C CA . MET A 1 125 ? -4.401 -6.381 -10.616 1.00 98.25 125 MET A CA 1
ATOM 969 C C . MET A 1 125 ? -3.175 -7.060 -10.013 1.00 98.25 125 MET A C 1
ATOM 971 O O . MET A 1 125 ? -2.224 -7.365 -10.729 1.00 98.25 125 MET A O 1
ATOM 975 N N . GLY A 1 126 ? -3.205 -7.325 -8.712 1.00 98.38 126 GLY A N 1
ATOM 976 C CA . GLY A 1 126 ? -2.091 -7.952 -8.012 1.00 98.38 126 GLY A CA 1
ATOM 977 C C . GLY A 1 126 ? -2.536 -8.805 -6.836 1.00 98.38 126 GLY A C 1
ATOM 978 O O . GLY A 1 126 ? -3.719 -9.114 -6.652 1.00 98.38 126 GLY A O 1
ATOM 979 N N . LYS A 1 127 ? -1.559 -9.164 -6.011 1.00 98.75 127 LYS A N 1
ATOM 980 C CA . LYS A 1 127 ? -1.751 -9.829 -4.728 1.00 98.75 127 LYS A CA 1
ATOM 981 C C . LYS A 1 127 ? -1.258 -8.942 -3.599 1.00 98.75 127 LYS A C 1
ATOM 983 O O . LYS A 1 127 ? -0.279 -8.216 -3.754 1.00 98.75 127 LYS A O 1
ATOM 988 N N . VAL A 1 128 ? -1.927 -9.040 -2.458 1.00 98.75 128 VAL A N 1
ATOM 989 C CA . VAL A 1 128 ? -1.514 -8.398 -1.213 1.00 98.75 128 VAL A CA 1
ATOM 990 C C . VAL A 1 128 ? -1.283 -9.448 -0.139 1.00 98.75 128 VAL A C 1
ATOM 992 O O . VAL A 1 128 ? -2.085 -10.36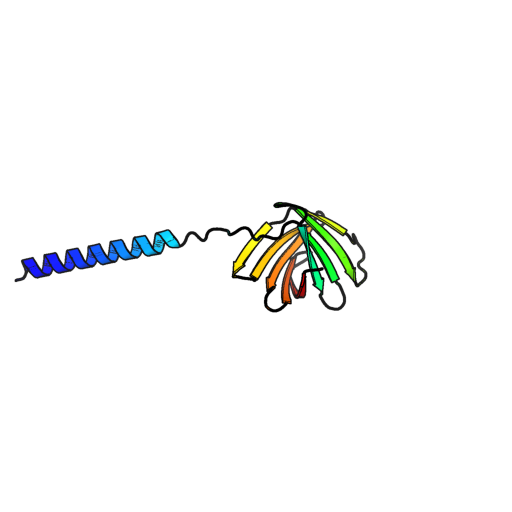5 0.037 1.00 98.75 128 VAL A O 1
ATOM 995 N N . SER A 1 129 ? -0.189 -9.311 0.602 1.00 98.38 129 SER A N 1
ATOM 996 C CA . SER A 1 129 ? 0.080 -10.143 1.775 1.00 98.38 129 SER A CA 1
ATOM 997 C C . SER A 1 129 ? 0.781 -9.343 2.859 1.00 98.38 129 SER A C 1
ATOM 999 O O . SER A 1 129 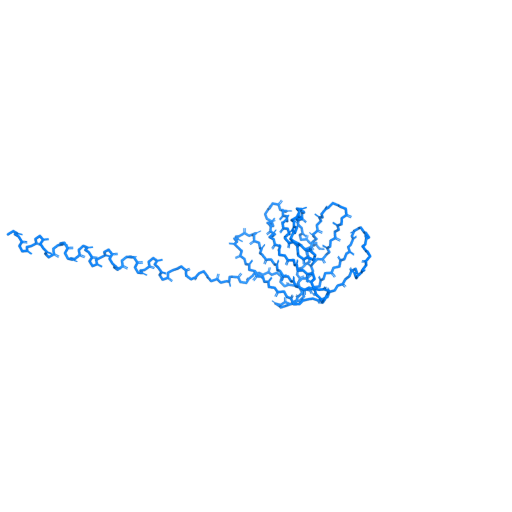? 1.666 -8.546 2.558 1.00 98.38 129 SER A O 1
ATOM 1001 N N . LEU A 1 130 ? 0.425 -9.581 4.119 1.00 97.94 130 LEU A N 1
ATOM 1002 C CA . LEU A 1 130 ? 1.155 -9.036 5.259 1.00 97.94 130 LEU A CA 1
ATOM 1003 C C . LEU A 1 130 ? 2.525 -9.724 5.369 1.00 97.94 130 LEU A C 1
ATOM 1005 O O . LEU A 1 130 ? 2.595 -10.956 5.397 1.00 97.94 130 LEU A O 1
ATOM 1009 N N . LYS A 1 131 ? 3.607 -8.945 5.441 1.00 95.56 131 LYS A N 1
ATOM 1010 C CA . LYS A 1 131 ? 4.939 -9.475 5.753 1.00 95.56 131 LYS A CA 1
ATOM 1011 C C . LYS A 1 131 ? 5.030 -9.795 7.246 1.00 95.56 131 LYS A C 1
ATOM 1013 O O . LYS A 1 131 ? 4.527 -9.040 8.075 1.00 95.56 131 LYS A O 1
ATOM 1018 N N . LYS A 1 132 ? 5.620 -10.952 7.546 1.00 83.62 132 LYS A N 1
ATOM 1019 C CA . LYS A 1 132 ? 5.886 -11.424 8.910 1.00 83.62 132 LYS A CA 1
ATOM 1020 C C . LYS A 1 132 ? 7.160 -10.810 9.464 1.00 83.62 132 LYS A C 1
ATOM 1022 O O . LYS A 1 132 ? 8.077 -10.576 8.645 1.00 83.62 132 LYS A O 1
#

Secondary structure (DSSP, 8-state):
-HHHHHHHHHHHHHHHHHHHHHHHHTTS------S-TT-EEEEE-SS-EEEEEE-SSSEEEEEEEES--SS-SEEEEEEEEEEEETTEEEEEEE-TTS-EEEEEEETTTTEEEEEEESSSEEEEEEEEEE--

Organism: NCBI:txid3062594

pLDDT: mean 88.51, std 13.83, range [53.66, 98.81]

Radius of gyration: 23.39 Å; chains: 1; bounding box: 81×28×31 Å

Foldseek 3Di:
DVVVVVVVVVVVVVVVVVVVVVVVVPPPDDFDQDPQAQWWKWWFLPQWIKTWHRPDSFKIKIATDGHDDDDDRIDMFGKDKGDPDVQWIWIWTADPLRKIWIWIANRVVQWIWIFIDRPDTDIGTTGMDIDD

Sequence (132 aa):
MKGIMRRVAVMAMLLLLLTTNLIAEESKGENITPDIVGKTYLFDYGEYAYDITITSDKSLHWKLVKGSFEGPSTGDNPYLSSKIADGVLFISWKEESGYQFYNVMDLNTGKLTTHANADGMSVNMGKVSLKK

InterPro domains:
  IPR012674 Calycin [G3DSA:2.40.128.20] (34-129)
  IPR012674 Calycin [SSF50814] (31-115)
  IPR053892 MoaF-like [PF22036] (37-119)